Protein AF-A0A401LXM0-F1 (afdb_monomer)

Radius of gyration: 24.12 Å; Cα contacts (8 Å, |Δi|>4): 25; chains: 1; bounding box: 48×27×63 Å

InterPro domains:
  IPR009061 Putative DNA-binding domain superfamily [SSF46955] (40-73)

Mean predicted aligned error: 11.75 Å

Structure (mmCIF, N/CA/C/O backbone):
data_AF-A0A401LXM0-F1
#
_entry.id   AF-A0A401LXM0-F1
#
loop_
_atom_site.group_PDB
_atom_site.id
_atom_site.type_symbol
_atom_site.label_atom_id
_atom_site.label_alt_id
_atom_site.label_comp_id
_atom_site.label_asym_id
_atom_site.label_entity_id
_atom_site.label_seq_id
_atom_site.pdbx_PDB_ins_code
_atom_site.Cartn_x
_atom_site.Cartn_y
_atom_site.Cartn_z
_atom_site.occupancy
_atom_site.B_iso_or_equiv
_atom_site.auth_seq_id
_atom_site.auth_comp_id
_atom_site.auth_asym_id
_atom_site.auth_atom_id
_atom_site.pdbx_PDB_model_num
ATOM 1 N N . MET A 1 1 ? 30.619 10.199 -45.195 1.00 53.16 1 MET A N 1
ATOM 2 C CA . MET A 1 1 ? 29.512 9.961 -44.247 1.00 53.16 1 MET A CA 1
ATOM 3 C C . MET A 1 1 ? 29.618 8.523 -43.795 1.00 53.16 1 MET A C 1
ATOM 5 O O . MET A 1 1 ? 29.589 7.653 -44.657 1.00 53.16 1 MET A O 1
ATOM 9 N N . GLU A 1 2 ? 29.803 8.271 -42.501 1.00 65.00 2 GLU A N 1
ATOM 10 C CA . GLU A 1 2 ? 29.685 6.904 -41.992 1.00 65.00 2 GLU A CA 1
ATOM 11 C C . GLU A 1 2 ? 28.223 6.471 -42.074 1.00 65.00 2 GLU A C 1
ATOM 13 O O . GLU A 1 2 ? 27.319 7.184 -41.636 1.00 65.00 2 GLU A O 1
ATOM 18 N N . LEU A 1 3 ? 27.992 5.330 -42.718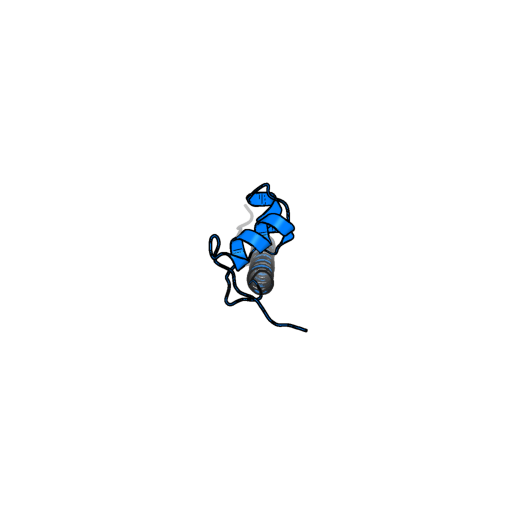 1.00 69.06 3 LEU A N 1
ATOM 19 C CA . LEU A 1 3 ? 26.660 4.790 -42.918 1.00 69.06 3 LEU A CA 1
ATOM 20 C C . LEU A 1 3 ? 26.223 4.119 -41.611 1.00 69.06 3 LEU A C 1
ATOM 22 O O . LEU A 1 3 ? 26.602 2.983 -41.328 1.00 69.06 3 LEU A O 1
ATOM 26 N N . ILE A 1 4 ? 25.455 4.835 -40.794 1.00 71.44 4 ILE A N 1
ATOM 27 C CA . ILE A 1 4 ? 24.869 4.275 -39.577 1.00 71.44 4 ILE A CA 1
ATOM 28 C C . ILE A 1 4 ? 23.817 3.239 -40.001 1.00 71.44 4 ILE A C 1
ATOM 30 O O . ILE A 1 4 ? 22.800 3.578 -40.603 1.00 71.44 4 ILE A O 1
ATOM 34 N N . ASN A 1 5 ? 24.083 1.963 -39.725 1.00 73.75 5 ASN A N 1
ATOM 35 C CA . ASN A 1 5 ? 23.193 0.839 -40.017 1.00 73.75 5 ASN A CA 1
ATOM 36 C C . ASN A 1 5 ? 23.083 -0.088 -38.795 1.00 73.75 5 ASN A C 1
ATOM 38 O O . ASN A 1 5 ? 23.800 0.085 -37.814 1.00 73.75 5 ASN A O 1
ATOM 42 N N . SER A 1 6 ? 22.216 -1.098 -38.849 1.00 67.25 6 SER A N 1
ATOM 43 C CA . SER A 1 6 ? 21.965 -2.034 -37.739 1.00 67.25 6 SER A CA 1
ATOM 44 C C . SER A 1 6 ? 23.196 -2.801 -37.231 1.00 67.25 6 SER A C 1
ATOM 46 O O . SER A 1 6 ? 23.145 -3.380 -36.151 1.00 67.25 6 SER A O 1
ATOM 48 N N . ASN A 1 7 ? 24.299 -2.812 -37.986 1.00 72.00 7 ASN A N 1
ATOM 49 C CA . ASN A 1 7 ? 25.562 -3.430 -37.587 1.00 72.00 7 ASN A CA 1
ATOM 50 C C . ASN A 1 7 ? 26.539 -2.444 -36.931 1.00 72.00 7 ASN A C 1
ATOM 52 O O . ASN A 1 7 ? 27.587 -2.884 -36.458 1.00 72.00 7 ASN A O 1
ATOM 56 N N . SER A 1 8 ? 26.205 -1.150 -36.889 1.00 86.19 8 SER A N 1
ATOM 57 C CA . SER A 1 8 ? 26.950 -0.140 -36.139 1.00 86.19 8 SER A CA 1
ATOM 58 C C . SER A 1 8 ? 26.962 -0.508 -34.660 1.00 86.19 8 S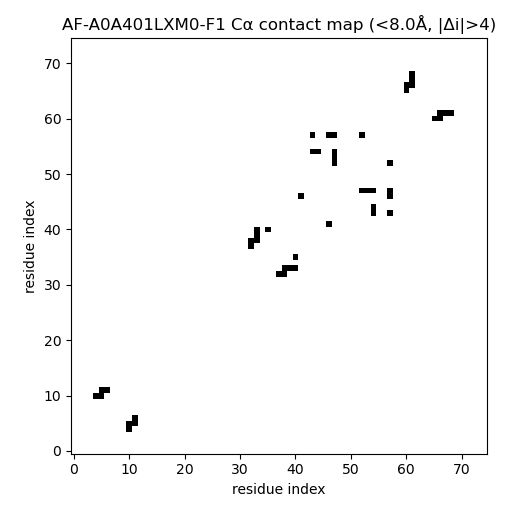ER A C 1
ATOM 60 O O . SER A 1 8 ? 25.914 -0.786 -34.073 1.00 86.19 8 SER A O 1
ATOM 62 N N . GLU A 1 9 ? 28.147 -0.492 -34.056 1.00 84.25 9 GLU A N 1
ATOM 63 C CA . GLU A 1 9 ? 28.321 -0.866 -32.653 1.00 84.25 9 GLU A CA 1
ATOM 64 C C . GLU A 1 9 ? 27.483 0.020 -31.726 1.00 84.25 9 GLU A C 1
ATOM 66 O O . GLU A 1 9 ? 26.810 -0.480 -30.833 1.00 84.25 9 GLU A O 1
ATOM 71 N N . MET A 1 10 ? 27.377 1.310 -32.054 1.00 84.50 10 MET A N 1
ATOM 72 C CA . MET A 1 10 ? 26.514 2.262 -31.355 1.00 84.50 10 MET A CA 1
ATOM 73 C C . MET A 1 10 ? 25.041 1.823 -31.335 1.00 84.50 10 MET A C 1
ATOM 75 O O . MET A 1 10 ? 24.367 1.944 -30.314 1.00 84.50 10 MET A O 1
ATOM 79 N N . ILE A 1 11 ? 24.526 1.302 -32.454 1.00 86.00 11 ILE A N 1
ATOM 80 C CA . ILE A 1 11 ? 23.135 0.837 -32.532 1.00 86.00 11 ILE A CA 1
ATOM 81 C C . ILE A 1 11 ? 22.948 -0.431 -31.696 1.00 86.00 11 ILE A C 1
ATOM 83 O O . ILE A 1 11 ? 21.946 -0.557 -30.990 1.00 86.00 11 ILE A O 1
ATOM 87 N N . LYS A 1 12 ? 23.913 -1.355 -31.726 1.00 88.00 12 LYS A N 1
ATOM 88 C CA . LYS A 1 12 ? 23.860 -2.577 -30.912 1.00 88.00 12 LYS A CA 1
ATOM 89 C C . LYS A 1 12 ? 23.900 -2.267 -29.420 1.00 88.00 12 LYS A C 1
ATOM 91 O O . LYS A 1 12 ? 23.091 -2.807 -28.671 1.00 88.00 12 LYS A O 1
ATOM 96 N N . GLU A 1 13 ? 24.800 -1.385 -28.994 1.00 90.31 13 GLU A N 1
ATOM 97 C CA . GLU A 1 13 ? 24.908 -0.945 -27.601 1.00 90.31 13 GLU A CA 1
ATOM 98 C C . GLU A 1 13 ? 23.624 -0.257 -27.130 1.00 90.31 13 GLU A C 1
ATOM 100 O O . GLU A 1 13 ? 23.145 -0.524 -26.025 1.00 90.31 13 GLU A O 1
ATOM 105 N N . PHE A 1 14 ? 23.014 0.568 -27.987 1.00 90.06 14 PHE A N 1
ATOM 106 C CA . PHE A 1 14 ? 21.738 1.208 -27.693 1.00 90.06 14 PHE A CA 1
ATOM 107 C C . PHE A 1 14 ? 20.624 0.182 -27.452 1.00 90.06 14 PHE A C 1
ATOM 109 O O . PHE A 1 14 ? 19.981 0.223 -26.401 1.00 90.06 14 PHE A O 1
ATOM 116 N N . PHE A 1 15 ? 20.431 -0.785 -28.353 1.00 90.25 15 PHE A N 1
ATOM 117 C CA . PHE A 1 15 ? 19.411 -1.822 -28.165 1.00 90.25 15 PHE A CA 1
ATOM 118 C C . PHE A 1 15 ? 19.689 -2.704 -26.941 1.00 90.25 15 PHE A C 1
ATOM 120 O O . PHE A 1 15 ? 18.774 -2.962 -26.162 1.00 90.25 15 PHE A O 1
ATOM 127 N N . GLN A 1 16 ? 20.949 -3.061 -26.677 1.00 93.69 16 GLN A N 1
ATOM 128 C CA . GLN A 1 16 ? 21.310 -3.776 -25.448 1.00 93.69 16 GLN A CA 1
ATOM 129 C C . GLN A 1 16 ? 20.987 -2.969 -24.183 1.00 93.69 16 GLN A C 1
ATOM 131 O O . GLN A 1 16 ? 20.588 -3.539 -23.166 1.00 93.69 16 GLN A O 1
ATOM 136 N N . SER A 1 17 ? 21.159 -1.645 -24.216 1.00 95.00 17 SER A N 1
ATOM 137 C CA . SER A 1 17 ? 20.773 -0.785 -23.095 1.00 95.00 17 SER A CA 1
ATOM 138 C C . SER A 1 17 ? 19.255 -0.773 -22.885 1.00 95.00 17 SER A C 1
ATOM 140 O O . SER A 1 17 ? 18.801 -0.829 -21.740 1.00 95.00 17 SER A O 1
ATOM 142 N N . MET A 1 18 ? 18.473 -0.789 -23.972 1.00 95.69 18 MET A N 1
ATOM 143 C CA . MET A 1 18 ? 17.014 -0.877 -23.914 1.00 95.69 18 MET A CA 1
ATOM 144 C C . MET A 1 18 ? 16.549 -2.210 -23.326 1.00 95.69 18 MET A C 1
ATOM 146 O O . MET A 1 18 ? 15.676 -2.205 -22.460 1.00 95.69 18 MET A O 1
ATOM 150 N N . ASP A 1 19 ? 17.164 -3.326 -23.722 1.00 95.56 19 ASP A N 1
ATOM 151 C CA . ASP A 1 19 ? 16.845 -4.654 -23.183 1.00 95.56 19 ASP A CA 1
ATOM 152 C C . ASP A 1 19 ? 17.101 -4.718 -21.671 1.00 95.56 19 ASP A C 1
ATOM 1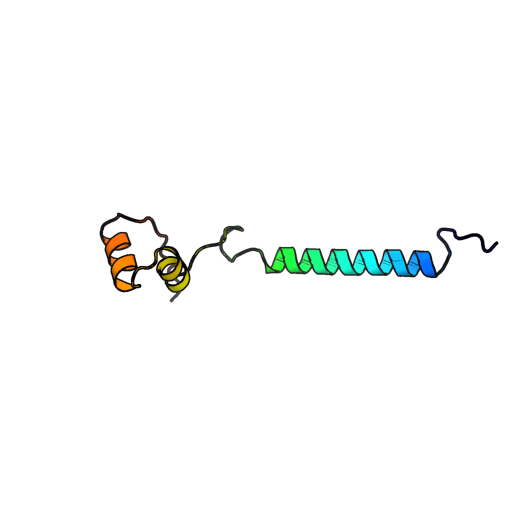54 O O . ASP A 1 19 ? 16.230 -5.115 -20.897 1.00 95.56 19 ASP A O 1
ATOM 158 N N . ARG A 1 20 ? 18.256 -4.213 -21.214 1.00 96.06 20 ARG A N 1
ATOM 159 C CA . ARG A 1 20 ? 18.569 -4.131 -19.774 1.00 96.0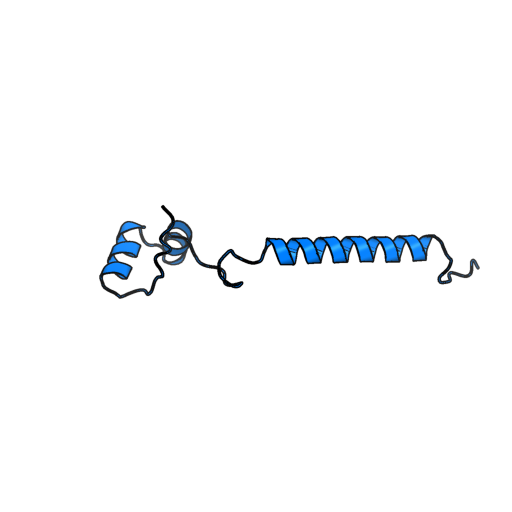6 20 ARG A CA 1
ATOM 160 C C . ARG A 1 20 ? 17.574 -3.255 -19.016 1.00 96.06 20 ARG A C 1
ATOM 162 O O . ARG A 1 20 ? 17.235 -3.551 -17.869 1.00 96.06 20 ARG A O 1
ATOM 169 N N . MET A 1 21 ? 17.108 -2.171 -19.634 1.00 96.06 21 MET A N 1
ATOM 170 C CA . MET A 1 21 ? 16.118 -1.283 -19.031 1.00 96.06 21 MET A CA 1
ATOM 171 C C . MET A 1 21 ? 14.747 -1.966 -18.923 1.00 96.06 21 MET A C 1
ATOM 173 O O . MET A 1 21 ? 14.100 -1.870 -17.879 1.00 96.06 21 MET A O 1
ATOM 177 N N . LEU A 1 22 ? 14.331 -2.709 -19.953 1.00 95.56 22 LEU A N 1
ATOM 178 C CA . LEU A 1 22 ? 13.106 -3.515 -19.946 1.00 95.56 22 LEU A CA 1
ATOM 179 C C . LEU A 1 22 ? 13.147 -4.616 -18.882 1.00 95.56 22 LEU A C 1
ATOM 181 O O . LEU A 1 22 ? 12.160 -4.813 -18.165 1.00 95.56 22 LEU A O 1
ATOM 185 N N . ASP A 1 23 ? 14.289 -5.283 -18.722 1.00 94.62 23 ASP A N 1
ATOM 186 C CA . ASP A 1 23 ? 14.503 -6.264 -17.657 1.00 94.62 23 ASP A CA 1
ATOM 187 C C . ASP A 1 23 ? 14.394 -5.618 -16.272 1.00 94.62 23 ASP A C 1
ATOM 189 O O . ASP A 1 23 ? 13.719 -6.147 -15.382 1.00 94.62 23 ASP A O 1
ATOM 193 N N . GLY A 1 24 ? 15.003 -4.443 -16.092 1.00 91.25 24 GLY A N 1
ATOM 194 C CA . GLY A 1 24 ? 14.907 -3.659 -14.862 1.00 91.25 24 GLY A CA 1
ATOM 195 C C . GLY A 1 24 ? 13.462 -3.294 -14.517 1.00 91.25 24 GLY A C 1
ATOM 196 O O . GLY A 1 24 ? 13.003 -3.565 -13.406 1.00 91.25 24 GLY A O 1
ATOM 197 N N . ILE A 1 25 ? 12.713 -2.756 -15.482 1.00 90.75 25 ILE A N 1
ATOM 198 C CA . ILE A 1 25 ? 11.293 -2.408 -15.315 1.00 90.75 25 ILE A CA 1
ATOM 199 C C . ILE A 1 25 ? 10.462 -3.653 -14.995 1.00 90.75 25 ILE A C 1
ATOM 201 O O . ILE A 1 25 ? 9.621 -3.617 -14.100 1.00 90.75 25 ILE A O 1
ATOM 205 N N . SER A 1 26 ? 10.713 -4.772 -15.674 1.00 86.81 26 SER A N 1
ATOM 206 C CA . SER A 1 26 ? 9.988 -6.025 -15.445 1.00 86.81 26 SER A CA 1
ATOM 207 C C . SER A 1 26 ? 10.229 -6.590 -14.045 1.00 86.81 26 SER A C 1
ATOM 209 O O . SER A 1 26 ? 9.301 -7.110 -13.421 1.00 86.81 26 SER A O 1
ATOM 211 N N . ARG A 1 27 ? 11.457 -6.481 -13.523 1.00 86.69 27 ARG A N 1
ATOM 212 C CA . ARG A 1 27 ? 11.785 -6.872 -12.142 1.00 86.69 27 ARG A CA 1
ATOM 213 C C . ARG A 1 27 ? 11.100 -5.960 -11.136 1.00 86.69 27 ARG A C 1
ATOM 215 O O . ARG A 1 27 ? 10.405 -6.469 -10.264 1.00 86.69 27 ARG A O 1
ATOM 222 N N . LEU A 1 28 ? 11.178 -4.643 -11.329 1.00 84.12 28 LEU A N 1
ATOM 223 C CA . LEU A 1 28 ? 10.465 -3.674 -10.493 1.00 84.12 28 LEU A CA 1
ATOM 224 C C . LEU A 1 28 ? 8.953 -3.925 -10.503 1.00 84.12 28 LEU A C 1
ATOM 226 O O . LEU A 1 28 ? 8.323 -3.924 -9.453 1.00 84.12 28 LEU A O 1
ATOM 230 N N . ALA A 1 29 ? 8.357 -4.203 -11.662 1.00 77.50 29 ALA A N 1
ATOM 231 C CA . ALA A 1 29 ? 6.935 -4.515 -11.785 1.00 77.50 29 ALA A CA 1
ATOM 232 C C . ALA A 1 29 ? 6.548 -5.823 -11.069 1.00 77.50 29 ALA A C 1
ATOM 234 O O . ALA A 1 29 ? 5.456 -5.918 -10.516 1.00 77.50 29 ALA A O 1
ATOM 235 N N . LYS A 1 30 ? 7.427 -6.834 -11.054 1.00 74.75 30 LYS A N 1
ATOM 236 C CA . LYS A 1 30 ? 7.216 -8.085 -10.303 1.00 74.75 30 LYS A CA 1
ATOM 237 C C . LYS A 1 30 ? 7.359 -7.884 -8.796 1.00 74.75 30 LYS A C 1
ATOM 239 O O . LYS A 1 30 ? 6.526 -8.382 -8.048 1.00 74.75 30 LYS A O 1
ATOM 244 N N . GLU A 1 31 ? 8.384 -7.160 -8.365 1.00 70.88 31 GLU A N 1
ATOM 245 C CA . GLU A 1 31 ? 8.684 -6.893 -6.951 1.00 70.88 31 GLU A CA 1
ATOM 246 C C . GLU A 1 31 ? 7.703 -5.894 -6.323 1.00 70.88 31 GLU A C 1
ATOM 248 O O . GLU A 1 31 ? 7.406 -5.972 -5.136 1.00 70.88 31 GLU A O 1
ATOM 253 N N . SER A 1 32 ? 7.150 -4.984 -7.126 1.00 64.31 32 SER A N 1
ATOM 254 C CA . SER A 1 32 ? 6.132 -4.019 -6.699 1.00 64.31 32 SER A CA 1
ATOM 255 C C . SER A 1 32 ? 4.724 -4.593 -6.624 1.00 64.31 32 SER A C 1
ATOM 257 O O . SER A 1 32 ? 3.841 -3.877 -6.154 1.00 64.31 32 SER A O 1
ATOM 259 N N . ARG A 1 33 ? 4.485 -5.849 -7.045 1.00 61.78 33 ARG A N 1
ATOM 260 C CA . ARG A 1 33 ? 3.189 -6.505 -6.825 1.00 61.78 33 ARG A CA 1
ATOM 261 C C . ARG A 1 33 ? 2.968 -6.614 -5.318 1.00 61.78 33 ARG A C 1
ATOM 263 O O . ARG A 1 33 ? 3.656 -7.403 -4.669 1.00 61.78 33 ARG A O 1
ATOM 270 N N . PRO A 1 34 ? 2.024 -5.852 -4.744 1.00 62.41 34 PRO A N 1
ATOM 271 C CA . PRO A 1 34 ? 1.760 -5.927 -3.321 1.00 62.41 34 PRO A CA 1
ATOM 272 C C . PRO A 1 34 ? 1.346 -7.351 -2.949 1.00 62.41 34 PRO A C 1
ATOM 274 O O . PRO A 1 34 ? 0.734 -8.059 -3.754 1.00 62.41 34 PRO A O 1
ATOM 277 N N . HIS A 1 35 ? 1.639 -7.749 -1.713 1.00 60.34 35 HIS A N 1
ATOM 278 C CA . HIS A 1 35 ? 1.478 -9.112 -1.191 1.00 60.34 35 HIS A CA 1
ATOM 279 C C . HIS A 1 35 ? 0.035 -9.675 -1.196 1.00 60.34 35 HIS A C 1
ATOM 281 O O . HIS A 1 35 ? -0.204 -10.745 -0.645 1.00 60.34 35 HIS A O 1
ATOM 287 N N . LEU A 1 36 ? -0.934 -8.990 -1.809 1.00 66.31 36 LEU A N 1
ATOM 288 C CA . LEU A 1 36 ? -2.361 -9.301 -1.783 1.00 66.31 36 LEU A CA 1
ATOM 289 C C . LEU A 1 36 ? -2.986 -9.105 -3.174 1.00 66.31 36 LEU A C 1
ATOM 291 O O . LEU A 1 36 ? -3.659 -8.116 -3.442 1.00 66.31 36 LEU A O 1
ATOM 295 N N . ASN A 1 37 ? -2.732 -10.055 -4.078 1.00 65.94 37 ASN A N 1
ATOM 296 C CA . ASN A 1 37 ? -3.334 -10.110 -5.419 1.00 65.94 37 ASN A CA 1
ATOM 297 C C . ASN A 1 37 ? -3.147 -8.841 -6.283 1.00 65.94 37 ASN A C 1
ATOM 299 O O . ASN A 1 37 ? -3.982 -8.524 -7.125 1.00 65.94 37 ASN A O 1
ATOM 303 N N . GLY A 1 38 ? -2.053 -8.102 -6.088 1.00 68.62 38 GLY A N 1
ATOM 304 C CA . GLY A 1 38 ? -1.794 -6.877 -6.847 1.00 68.62 38 GLY A CA 1
ATOM 305 C C . GLY A 1 38 ? -2.405 -5.604 -6.249 1.00 68.62 38 GLY A C 1
ATOM 306 O O . GLY A 1 38 ? -2.106 -4.521 -6.746 1.00 68.62 38 GLY A O 1
ATOM 307 N N . GLU A 1 39 ? -3.195 -5.693 -5.175 1.00 74.06 39 GLU A N 1
ATOM 308 C CA . GLU A 1 39 ? -3.809 -4.522 -4.543 1.00 74.06 39 GLU A CA 1
ATOM 309 C C . GLU A 1 39 ? -2.955 -3.944 -3.414 1.00 74.06 39 GLU A C 1
ATOM 311 O O . GLU A 1 39 ? -2.421 -4.659 -2.565 1.00 74.06 39 GLU A O 1
ATOM 316 N N . LYS A 1 40 ? -2.838 -2.613 -3.375 1.00 74.94 40 LYS A N 1
ATOM 317 C CA . LYS A 1 40 ? -2.101 -1.906 -2.326 1.00 74.94 40 LYS A CA 1
ATOM 318 C C . LYS A 1 40 ? -3.007 -1.668 -1.118 1.00 74.94 40 LYS A C 1
ATOM 320 O O . LYS A 1 40 ? -3.883 -0.810 -1.155 1.00 74.94 40 LYS A O 1
ATOM 325 N N . PHE A 1 41 ? -2.747 -2.383 -0.029 1.00 83.69 41 PHE A N 1
ATOM 326 C CA . PHE A 1 41 ? -3.434 -2.183 1.247 1.00 83.69 41 PHE A CA 1
ATOM 327 C C . PHE A 1 41 ? -2.735 -1.115 2.084 1.00 83.69 41 PHE A C 1
ATOM 329 O O . PHE A 1 41 ? -1.508 -1.023 2.081 1.00 83.69 41 PHE A O 1
ATOM 336 N N . LEU A 1 42 ? -3.523 -0.340 2.829 1.00 89.50 42 LEU A N 1
ATOM 337 C CA . LE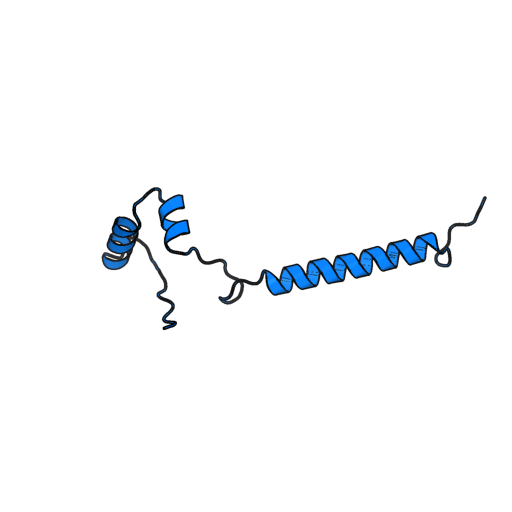U A 1 42 ? -3.005 0.578 3.838 1.00 89.50 42 LEU A CA 1
ATOM 338 C C . LEU A 1 42 ? -2.850 -0.157 5.166 1.00 89.50 42 LEU A C 1
ATOM 340 O O . LEU A 1 42 ? -3.799 -0.764 5.670 1.00 89.50 42 LEU A O 1
ATOM 344 N N . ASN A 1 43 ? -1.671 -0.059 5.770 1.00 88.81 43 ASN A N 1
ATOM 345 C CA . ASN A 1 43 ? -1.484 -0.492 7.148 1.00 88.81 43 ASN A CA 1
ATOM 346 C C . ASN A 1 43 ? -2.107 0.519 8.135 1.00 88.81 43 ASN A C 1
ATOM 348 O O . ASN A 1 43 ? -2.530 1.617 7.765 1.00 88.81 43 ASN A O 1
ATOM 352 N N . ASN A 1 44 ? -2.154 0.162 9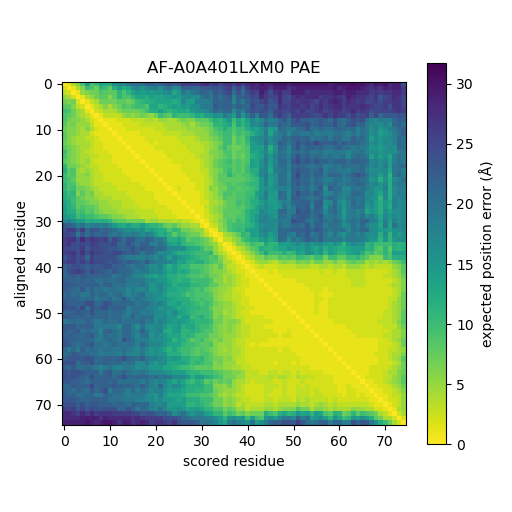.423 1.00 90.81 44 ASN A N 1
ATOM 353 C CA . ASN A 1 44 ? -2.776 0.998 10.460 1.00 90.81 44 ASN A CA 1
ATOM 354 C C . ASN A 1 44 ? -2.202 2.415 10.537 1.00 90.81 44 ASN A C 1
ATOM 356 O O . ASN A 1 44 ? -2.963 3.361 10.712 1.00 90.81 44 ASN A O 1
ATOM 360 N N . ARG A 1 45 ? -0.879 2.562 10.400 1.00 93.06 45 ARG A N 1
ATOM 361 C CA . ARG A 1 45 ? -0.203 3.862 10.484 1.00 93.06 45 ARG A CA 1
ATOM 362 C C . ARG A 1 45 ? -0.517 4.724 9.265 1.00 93.06 45 ARG A C 1
ATOM 364 O O . ARG A 1 45 ? -0.749 5.920 9.397 1.00 93.06 45 ARG A O 1
ATOM 371 N N . GLU A 1 46 ? -0.523 4.129 8.079 1.00 94.62 46 GLU A N 1
ATOM 372 C CA . GLU A 1 46 ? -0.871 4.845 6.852 1.00 94.62 46 GLU A CA 1
ATOM 373 C C . GLU A 1 46 ? -2.323 5.322 6.902 1.00 94.62 46 GLU A C 1
ATOM 375 O O . GLU A 1 46 ? -2.587 6.508 6.718 1.00 94.62 46 GLU A O 1
ATOM 380 N N . ALA A 1 47 ? -3.253 4.422 7.232 1.00 95.12 47 ALA A N 1
ATOM 381 C CA . ALA A 1 47 ? -4.670 4.745 7.338 1.00 95.12 47 ALA A CA 1
ATOM 382 C C . ALA A 1 47 ? -4.940 5.837 8.389 1.00 95.12 47 ALA A C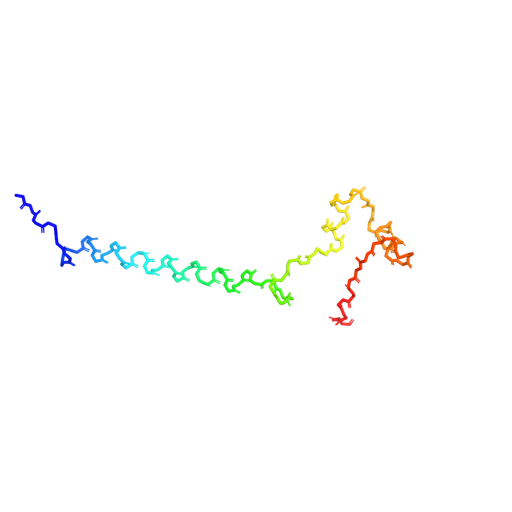 1
ATOM 384 O O . ALA A 1 47 ? -5.686 6.776 8.109 1.00 95.12 47 ALA A O 1
ATOM 385 N N . SER A 1 48 ? -4.298 5.772 9.563 1.00 96.81 48 SER A N 1
ATOM 386 C CA . SER A 1 48 ? -4.453 6.797 10.603 1.00 96.81 48 SER A CA 1
ATOM 387 C C . SER A 1 48 ? -3.943 8.164 10.143 1.00 96.81 48 SER A C 1
ATOM 389 O O . SER A 1 48 ? -4.593 9.180 10.385 1.00 96.81 48 SER A O 1
ATOM 391 N N . ASN A 1 49 ? -2.814 8.195 9.426 1.00 97.56 49 ASN A N 1
ATOM 392 C CA . ASN A 1 49 ? -2.236 9.431 8.899 1.00 97.56 49 ASN A CA 1
ATOM 393 C C . ASN A 1 49 ? -3.125 10.071 7.825 1.00 97.56 49 ASN A C 1
ATOM 395 O O . ASN A 1 49 ? -3.349 11.279 7.868 1.00 97.56 49 ASN A O 1
ATOM 399 N N . TYR A 1 50 ? -3.661 9.278 6.891 1.00 96.31 50 TYR A N 1
ATOM 400 C CA . TYR A 1 50 ? -4.557 9.785 5.845 1.00 96.31 50 TYR A CA 1
ATOM 401 C C . TYR A 1 50 ? -5.861 10.342 6.415 1.00 96.31 50 TYR A C 1
ATOM 403 O O . TYR A 1 50 ? -6.304 11.415 6.009 1.00 96.31 50 TYR A O 1
ATOM 411 N N . LEU A 1 51 ? -6.453 9.635 7.378 1.00 95.88 51 LEU A N 1
ATOM 412 C CA . LEU A 1 51 ? -7.702 10.042 8.020 1.00 95.88 51 LEU A CA 1
ATOM 413 C C . LEU A 1 51 ? -7.502 11.128 9.087 1.00 95.88 51 LEU A C 1
ATOM 415 O O . LEU A 1 51 ? -8.482 11.693 9.561 1.00 95.88 51 LEU A O 1
ATOM 419 N N . LYS A 1 52 ? -6.248 11.437 9.449 1.00 97.56 52 LYS A N 1
ATOM 420 C CA . LYS A 1 52 ? -5.877 12.394 10.505 1.00 97.56 52 LYS A CA 1
ATOM 421 C C . LYS A 1 52 ? -6.515 12.061 11.857 1.00 97.56 52 LYS A C 1
ATOM 423 O O . LYS A 1 52 ? -6.925 12.947 12.602 1.00 97.56 52 LYS A O 1
ATOM 428 N N . VAL A 1 53 ? -6.577 10.773 12.177 1.00 97.56 53 VAL A N 1
ATOM 429 C CA . VAL A 1 53 ? -7.105 10.264 13.448 1.00 97.56 53 VAL A CA 1
ATOM 430 C C . VAL A 1 53 ? -6.045 9.450 14.175 1.00 97.56 53 VAL A C 1
ATOM 432 O O . VAL A 1 53 ? -5.065 8.999 13.584 1.00 97.56 53 VAL A O 1
ATOM 435 N N . SER A 1 54 ? -6.239 9.233 15.474 1.00 97.56 54 SER A N 1
ATOM 436 C CA . SER A 1 54 ? -5.381 8.315 16.221 1.00 97.56 54 SER A CA 1
ATOM 437 C C . SER A 1 54 ? -5.603 6.863 15.768 1.00 97.56 54 SER A C 1
ATOM 439 O O . SER A 1 54 ? -6.688 6.505 15.308 1.00 97.56 54 SER A O 1
ATOM 441 N N . ILE A 1 55 ? -4.605 5.991 15.959 1.00 96.44 55 ILE A N 1
ATOM 442 C CA . ILE A 1 55 ? -4.761 4.541 15.720 1.00 96.44 55 ILE A CA 1
ATOM 443 C C . ILE A 1 55 ? -5.906 3.969 16.569 1.00 96.44 55 ILE A C 1
ATOM 445 O O . ILE A 1 55 ? -6.633 3.094 16.108 1.00 96.44 55 ILE A O 1
ATOM 449 N N . ARG A 1 56 ? -6.098 4.491 17.788 1.00 97.12 56 ARG A N 1
ATOM 450 C CA . ARG A 1 56 ? -7.197 4.085 18.668 1.00 97.12 56 ARG A CA 1
ATOM 451 C C . ARG A 1 56 ? -8.558 4.399 18.044 1.00 97.12 56 ARG A C 1
ATOM 453 O O . ARG A 1 56 ? -9.394 3.513 17.955 1.00 97.12 56 ARG A O 1
ATOM 460 N N . THR A 1 57 ? -8.745 5.627 17.567 1.00 97.81 57 THR A N 1
ATOM 461 C CA . THR A 1 57 ? -9.980 6.056 16.894 1.00 97.81 57 THR A CA 1
ATOM 462 C C . THR A 1 57 ? -10.227 5.245 15.623 1.00 97.81 57 THR A C 1
ATOM 464 O O . THR A 1 57 ? -11.348 4.818 15.372 1.00 97.81 57 THR A O 1
ATOM 467 N N . LEU A 1 58 ? -9.174 4.971 14.843 1.00 97.56 58 LEU A N 1
ATOM 468 C CA . LEU A 1 58 ? -9.269 4.114 13.661 1.00 97.56 58 LEU A CA 1
ATOM 469 C C . LEU A 1 58 ? -9.754 2.699 14.013 1.00 97.56 58 LEU A C 1
ATOM 471 O O . LEU A 1 58 ? -10.534 2.119 13.261 1.00 97.56 58 LEU A O 1
ATOM 475 N N . GLN A 1 59 ? -9.296 2.139 15.136 1.00 95.25 59 GLN A N 1
ATOM 476 C CA . GLN A 1 59 ? -9.746 0.828 15.597 1.00 95.25 59 GLN A CA 1
ATOM 477 C C . GLN A 1 59 ? -11.195 0.870 16.093 1.00 95.25 59 GLN A C 1
ATOM 479 O O . GLN A 1 59 ? -11.986 0.033 15.679 1.00 95.25 59 GLN A O 1
ATOM 484 N N . GLU A 1 60 ? -11.578 1.885 16.870 1.00 97.62 60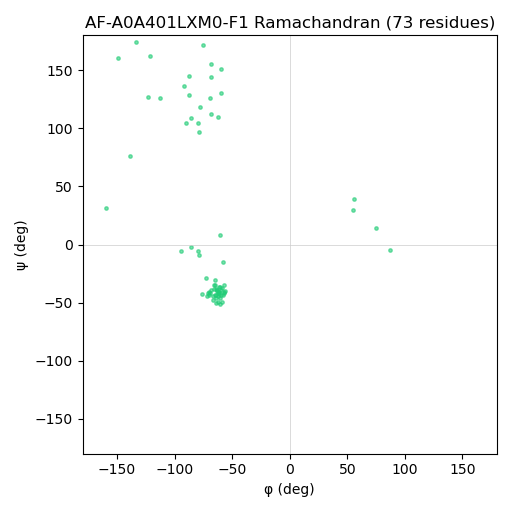 GLU A N 1
ATOM 485 C CA . GLU A 1 60 ? -12.969 2.077 17.309 1.00 97.62 60 GLU A CA 1
ATOM 486 C C . GLU A 1 60 ? -13.928 2.174 16.109 1.00 97.62 60 GLU A C 1
ATOM 488 O O . GLU A 1 60 ? -14.993 1.560 16.110 1.00 97.62 60 GLU A O 1
ATOM 493 N N . TRP A 1 61 ? -13.539 2.873 15.039 1.00 97.25 61 TRP A N 1
ATOM 494 C CA . TRP A 1 61 ? -14.319 2.947 13.796 1.00 97.25 61 TRP A CA 1
ATOM 495 C C . TRP A 1 61 ? -14.443 1.609 13.065 1.00 97.25 61 TRP A C 1
ATOM 497 O O . TRP A 1 61 ? -15.445 1.364 12.401 1.00 97.25 61 TRP A O 1
ATOM 507 N N . ARG A 1 62 ? -13.451 0.729 13.175 1.00 95.44 62 ARG A N 1
ATOM 508 C CA . ARG A 1 62 ? -13.516 -0.623 12.605 1.00 95.44 62 ARG A CA 1
ATOM 509 C C . ARG A 1 62 ? -14.393 -1.544 13.439 1.00 95.44 62 ARG A C 1
ATOM 511 O O . ARG A 1 62 ? -15.222 -2.254 12.880 1.00 95.44 62 ARG A O 1
ATOM 518 N N . ASP A 1 63 ? -14.255 -1.474 14.758 1.00 95.88 63 ASP A N 1
ATOM 519 C CA . ASP A 1 63 ? -15.020 -2.285 15.706 1.00 95.88 63 ASP A CA 1
ATOM 520 C C . ASP A 1 63 ? -16.515 -1.927 15.670 1.00 95.88 63 ASP A C 1
ATOM 522 O O . ASP A 1 63 ? -17.374 -2.796 15.790 1.00 95.88 63 ASP A O 1
ATOM 526 N N . THR A 1 64 ? -16.830 -0.647 15.449 1.00 97.50 64 THR A N 1
ATOM 527 C CA . THR A 1 64 ? -18.208 -0.146 15.291 1.00 97.50 64 THR A CA 1
ATOM 528 C C . THR A 1 64 ? -18.747 -0.256 13.862 1.00 97.50 64 THR A C 1
ATOM 530 O O . THR A 1 64 ? -19.901 0.088 13.619 1.00 97.50 64 THR A O 1
ATOM 533 N N . GLY A 1 65 ? -17.942 -0.739 12.910 1.00 95.50 65 GLY A N 1
ATOM 534 C CA . GLY A 1 65 ? -18.359 -0.942 11.520 1.00 95.50 65 GLY A CA 1
ATOM 535 C C . GLY A 1 65 ? -18.474 0.333 10.677 1.00 95.50 65 GLY A C 1
ATOM 536 O O . GLY A 1 65 ? -19.044 0.290 9.591 1.00 95.50 65 GLY A O 1
ATOM 537 N N . VAL A 1 66 ? -17.926 1.460 11.138 1.00 97.00 66 VAL A N 1
ATOM 538 C CA . VAL A 1 66 ? -17.873 2.727 10.386 1.00 97.00 66 VAL A CA 1
ATOM 539 C C . VAL A 1 66 ? -16.932 2.622 9.184 1.00 97.00 66 VAL A C 1
ATOM 541 O O . VAL A 1 66 ? -17.234 3.156 8.119 1.00 97.00 66 VAL A O 1
ATOM 544 N N . ILE A 1 67 ? -15.791 1.937 9.338 1.00 94.50 67 ILE A N 1
ATOM 545 C CA . ILE A 1 67 ? -14.821 1.731 8.253 1.00 94.50 67 ILE A CA 1
ATOM 546 C C . ILE A 1 67 ? -14.572 0.233 8.038 1.00 94.50 67 ILE A C 1
ATOM 548 O O . ILE A 1 67 ? -14.174 -0.456 8.982 1.00 94.50 67 ILE A O 1
ATOM 552 N N . PRO A 1 68 ? -14.725 -0.277 6.799 1.00 92.12 68 PRO A N 1
ATOM 553 C CA . PRO A 1 68 ? -14.405 -1.660 6.486 1.00 92.12 68 PRO A CA 1
ATOM 554 C C . PRO A 1 68 ? -12.896 -1.905 6.569 1.00 92.12 68 PRO A C 1
ATOM 556 O O . PRO A 1 68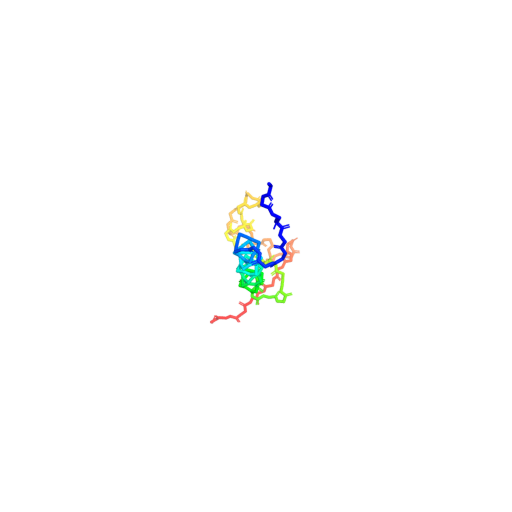 ? -12.073 -1.063 6.203 1.00 92.12 68 PRO A O 1
ATOM 559 N N . TYR A 1 69 ? -12.522 -3.092 7.028 1.00 92.88 69 TYR A N 1
ATOM 560 C CA . TYR A 1 69 ? -11.134 -3.528 7.067 1.00 92.88 69 TYR A CA 1
ATOM 561 C C . TYR A 1 69 ? -11.045 -5.039 6.893 1.00 92.88 69 TYR A C 1
ATOM 563 O O . TYR A 1 69 ? -12.009 -5.767 7.121 1.00 92.88 69 TYR A O 1
ATOM 571 N N . ILE A 1 70 ? -9.861 -5.506 6.506 1.00 89.25 70 ILE A N 1
ATOM 572 C CA . ILE A 1 70 ? -9.537 -6.927 6.455 1.00 89.25 70 ILE A CA 1
ATOM 573 C C . ILE A 1 70 ? -8.493 -7.194 7.529 1.00 89.25 70 ILE A C 1
ATOM 575 O O . ILE A 1 70 ? -7.446 -6.545 7.572 1.00 89.25 70 ILE A O 1
ATOM 579 N N . GLN A 1 71 ? -8.774 -8.159 8.401 1.00 86.69 71 GLN A N 1
ATOM 580 C CA . GLN A 1 71 ? -7.797 -8.636 9.367 1.00 86.69 71 GLN A CA 1
ATOM 581 C C . GLN A 1 71 ? -7.001 -9.783 8.754 1.00 86.69 71 GLN A C 1
ATOM 583 O O . GLN A 1 71 ? -7.473 -10.914 8.659 1.00 86.69 71 GLN A O 1
ATOM 588 N N . ILE A 1 72 ? -5.767 -9.492 8.359 1.00 83.38 72 ILE A N 1
ATOM 589 C CA . ILE A 1 72 ? -4.829 -10.512 7.899 1.00 83.38 72 ILE A CA 1
ATOM 590 C C . ILE A 1 72 ? -4.247 -11.182 9.146 1.00 83.38 72 ILE A C 1
ATOM 592 O O . ILE A 1 72 ? -3.437 -10.589 9.857 1.00 83.38 72 ILE A O 1
ATOM 596 N N . LYS A 1 73 ? -4.702 -12.399 9.458 1.00 77.62 73 LYS A N 1
ATOM 597 C CA . LYS A 1 73 ? -4.144 -13.194 10.560 1.00 77.62 73 LYS A CA 1
ATOM 598 C C . LYS A 1 73 ? -2.821 -13.814 10.105 1.00 77.62 73 LYS A C 1
ATOM 600 O O . LYS A 1 73 ? -2.799 -14.580 9.148 1.00 77.62 73 LYS A O 1
ATOM 605 N N . GLY A 1 74 ? -1.732 -13.451 10.780 1.00 66.44 74 GLY A N 1
ATOM 606 C CA . GLY A 1 74 ? -0.368 -13.798 10.373 1.00 66.44 74 GLY A CA 1
ATOM 607 C C . GLY A 1 74 ? 0.671 -13.716 11.494 1.00 66.44 74 GLY A C 1
ATOM 608 O O . GLY A 1 74 ? 1.806 -13.345 11.223 1.00 66.44 74 GLY A O 1
ATOM 609 N N . LYS A 1 75 ? 0.264 -13.988 12.738 1.00 48.88 75 LYS A N 1
ATOM 610 C CA . LYS A 1 75 ? 0.962 -14.699 13.824 1.00 48.88 75 LYS A CA 1
ATOM 611 C C . LYS A 1 75 ? 0.004 -14.787 15.009 1.00 48.88 75 LYS A C 1
ATOM 613 O O . LYS A 1 75 ? -0.779 -13.825 15.178 1.00 48.88 75 LYS A O 1
#

Foldseek 3Di:
DPDDDCPPPVNVVVVVVVVVVVVVVVVCVVVCQPPPRSDDDDDLVRVCVVVVHDSVVVVVCPVVVVDDDDDDDDD

Secondary structure (DSSP, 8-state):
-----TTSHHHHHHHHHHHHHHHHHHHHHHHTS-TTTT--PPPHHHHHHHHT--HHHHHHHHHTTSS--------

Organism: NCBI:txid2447885

Nearest PDB structures (foldseek):
  4j2n-assembly1_B  TM=8.701E-01  e=9.284E-01  Pukovnikvirus pukovnik
  6eyd-assembly1_F  TM=4.355E-01  e=5.825E+00  Mycolicibacterium smegmatis MC2 155
  7oyk-assembly1_BBB  TM=3.129E-01  e=8.761E+00  Bacillus subtilis subsp. subtilis str. 168

Solvent-accessible surface area (backbone atoms only — not comparable to full-atom values): 4754 Å² total; per-residue (Å²): 130,86,82,86,46,86,83,35,64,69,52,47,52,49,53,54,51,50,52,54,49,52,51,51,50,52,49,51,58,60,71,64,45,35,99,53,94,61,46,84,78,75,51,69,68,56,49,18,60,76,70,72,46,52,61,66,55,53,47,54,33,41,77,71,63,76,43,92,80,82,86,82,87,86,127

Sequence (75 aa):
MELINSNSEMIKEFFQSMDRMLDGISRLAKESRPHLNGEKFLNNREASNYLKVSIRTLQEWRDTGVIPYIQIKGK

pLDDT: mean 85.36, std 12.68, range [48.88, 97.81]